Protein AF-A0A836T520-F1 (afdb_monomer_lite)

Radius of gyration: 18.26 Å; chains: 1; bounding box: 45×44×62 Å

Secondary structure (DSSP, 8-state):
-----------SPEEEE-S-HHHHHIIIIISSSSPPPEEEEEETTEEEEEEEEEEETTEEEEEEEE--S--SEEEEEEETTEEEEEEES----TTSEEEEEEEPS---GGGS-----S--PPPPP-S-HHHHHHTTTTTTS----

Foldseek 3Di:
DDPPPPPPPWQAAAEDEDPDLLVVLCVQWVVDPAREAWEWEDAPNFTKIWDFDDAFPNHTYIYIYGDPDDEFWWKWADDPNDIDIDHYHDPPDPRITIHTYHYDPDDDPRHHHDDDDPGDDDDDDDPDPVRVVCVPPPPPDDDDD

Sequence (145 aa):
MDKLETSTVDKLPRYIQVHSTLEFTRLVCALERAPRVSFAHNHDGKKILSVQMDVLQQKPIVYYTPLERNGDYLCYGLKSGKEESNIVNSTSDSSKLYSPIIRIKSLPKTLQPGNGTLDRYQPIELEDLSSLAKLTWGFDDVPFP

pLDDT: mean 86.12, std 15.41, range [37.56, 98.44]

Structure (mmCIF, N/CA/C/O backbone):
data_AF-A0A836T520-F1
#
_entry.id   AF-A0A836T520-F1
#
loop_
_atom_site.group_PDB
_atom_site.id
_atom_site.type_symbol
_atom_site.label_atom_id
_atom_site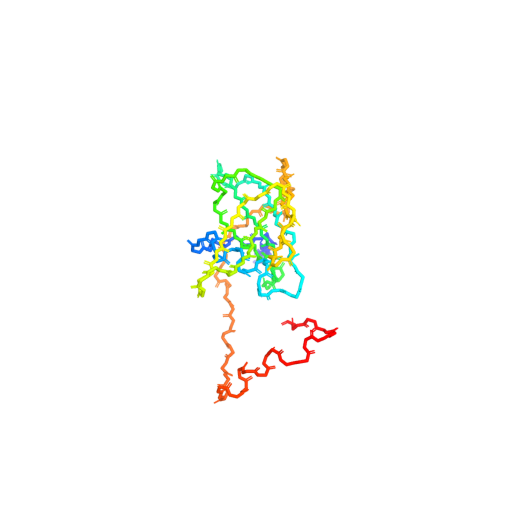.label_alt_id
_atom_site.label_comp_id
_atom_site.label_asym_id
_atom_site.label_entity_id
_atom_site.label_seq_id
_atom_site.pdbx_PDB_ins_code
_atom_site.Cartn_x
_atom_site.Cartn_y
_atom_site.Cartn_z
_atom_site.occupancy
_atom_site.B_iso_or_equiv
_atom_site.auth_seq_id
_atom_site.auth_comp_id
_atom_site.auth_asym_id
_atom_site.auth_atom_id
_atom_site.pdbx_PDB_model_num
ATOM 1 N N . MET A 1 1 ? -25.612 -4.345 42.984 1.00 37.56 1 MET A N 1
ATOM 2 C CA . MET A 1 1 ? -26.211 -4.529 41.645 1.00 37.56 1 MET A CA 1
ATOM 3 C C . MET A 1 1 ? -25.287 -3.795 40.702 1.00 37.56 1 MET A C 1
ATOM 5 O O . MET A 1 1 ? -25.449 -2.601 40.481 1.00 37.56 1 MET A O 1
ATOM 9 N N . ASP A 1 2 ? -24.211 -4.480 40.325 1.00 40.69 2 ASP A N 1
ATOM 10 C CA . ASP A 1 2 ? -23.115 -3.882 39.575 1.00 40.69 2 ASP A CA 1
ATOM 11 C C . ASP A 1 2 ? -23.594 -3.612 38.156 1.00 40.69 2 ASP A C 1
ATOM 13 O O . ASP A 1 2 ? -24.060 -4.510 37.452 1.00 40.69 2 ASP A O 1
ATOM 17 N N . LYS A 1 3 ? -23.544 -2.340 37.761 1.00 45.31 3 LYS A N 1
ATOM 18 C CA . LYS A 1 3 ? -23.722 -1.955 36.369 1.00 45.31 3 LYS A CA 1
ATOM 19 C C . LYS A 1 3 ? -22.533 -2.534 35.617 1.00 45.31 3 LYS A C 1
ATOM 21 O O . LYS A 1 3 ? -21.425 -2.027 35.737 1.00 45.31 3 LYS A O 1
ATOM 26 N N . LEU A 1 4 ? -22.782 -3.610 34.878 1.00 45.38 4 LEU A N 1
ATOM 27 C CA . LEU A 1 4 ? -21.882 -4.095 33.848 1.00 45.38 4 LEU A CA 1
ATOM 28 C C . LEU A 1 4 ? -21.719 -2.935 32.854 1.00 45.38 4 LEU A C 1
ATOM 30 O O . LEU A 1 4 ? -22.622 -2.665 32.061 1.00 45.38 4 LEU A O 1
ATOM 34 N N . GLU A 1 5 ? -20.627 -2.178 32.964 1.00 45.53 5 GLU A N 1
ATOM 35 C CA . GLU A 1 5 ? -20.219 -1.257 31.912 1.00 45.53 5 GLU A CA 1
ATOM 36 C C . GLU A 1 5 ? -20.038 -2.105 30.657 1.00 45.53 5 GLU A C 1
ATOM 38 O O . GLU A 1 5 ? -19.082 -2.867 30.523 1.00 45.53 5 GLU A O 1
ATOM 43 N N . THR A 1 6 ? -21.003 -2.029 29.744 1.00 44.25 6 THR A N 1
ATOM 44 C CA . THR A 1 6 ? -20.817 -2.504 28.381 1.00 44.25 6 THR A CA 1
ATOM 45 C C . THR A 1 6 ? -19.709 -1.654 27.789 1.00 44.25 6 THR A C 1
ATOM 47 O O . THR A 1 6 ? -19.964 -0.534 27.340 1.00 44.25 6 THR A O 1
ATOM 50 N N . SER A 1 7 ? -18.474 -2.153 27.847 1.00 49.56 7 SER A N 1
ATOM 51 C CA . SER A 1 7 ? -17.354 -1.540 27.154 1.00 49.56 7 SER A CA 1
ATOM 52 C C . SER A 1 7 ? -17.746 -1.456 25.683 1.00 49.56 7 SER A C 1
ATOM 54 O O . SER A 1 7 ? -17.992 -2.457 25.007 1.00 49.56 7 SER A O 1
ATOM 56 N N . THR A 1 8 ? -17.929 -0.237 25.187 1.00 57.31 8 THR A N 1
ATOM 57 C CA . THR A 1 8 ? -18.167 -0.018 23.767 1.00 57.31 8 THR A CA 1
ATOM 58 C C . THR A 1 8 ? -16.910 -0.477 23.048 1.00 57.31 8 THR A C 1
ATOM 60 O O . THR A 1 8 ? -15.888 0.206 23.103 1.00 57.31 8 THR A O 1
ATOM 63 N N . VAL A 1 9 ? -16.961 -1.666 22.446 1.00 64.81 9 VAL A N 1
ATOM 64 C CA . VAL A 1 9 ? -15.853 -2.219 21.664 1.00 64.81 9 VAL A CA 1
ATOM 65 C C . VAL A 1 9 ? -15.531 -1.207 20.569 1.00 64.81 9 VAL A C 1
ATOM 67 O O . VAL A 1 9 ? -16.362 -0.963 19.695 1.00 64.81 9 VAL A O 1
ATOM 70 N N . ASP A 1 10 ? -14.362 -0.574 20.652 1.00 74.12 10 ASP A N 1
ATOM 71 C CA . ASP A 1 10 ? -13.894 0.362 19.633 1.00 74.12 10 ASP A CA 1
ATOM 72 C C . ASP A 1 10 ? -13.730 -0.394 18.310 1.00 74.12 10 ASP A C 1
ATOM 74 O O . ASP A 1 10 ? -12.937 -1.329 18.235 1.00 74.12 10 ASP A O 1
ATOM 78 N N . LYS A 1 11 ? -14.489 -0.010 17.282 1.00 82.38 11 LYS A N 1
ATOM 79 C CA . LYS A 1 11 ? -14.449 -0.611 15.936 1.00 82.38 11 LYS A CA 1
ATOM 80 C C . LYS A 1 11 ? -13.819 0.312 14.895 1.00 82.38 11 LYS A C 1
ATOM 82 O O . LYS A 1 11 ? -13.888 0.024 13.701 1.00 82.38 11 LYS A O 1
ATOM 87 N N . LEU A 1 12 ? -13.264 1.443 15.324 1.00 89.12 12 LEU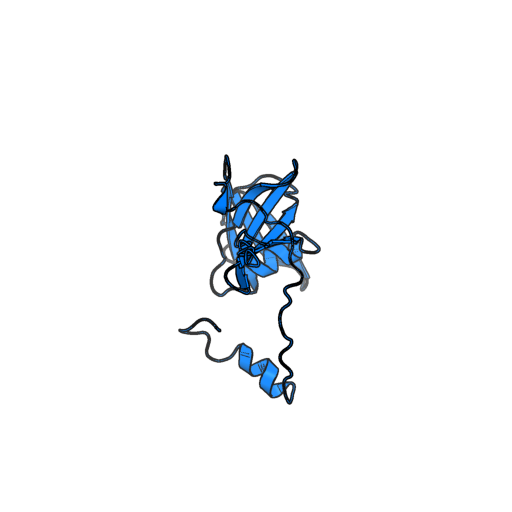 A N 1
ATOM 88 C CA . LEU A 1 12 ? -12.644 2.390 14.413 1.00 89.12 12 LEU A CA 1
ATOM 89 C C . LEU A 1 12 ? -11.363 1.794 13.798 1.00 89.12 12 LEU A C 1
ATOM 91 O O . LEU A 1 12 ? -10.698 0.960 14.424 1.00 89.12 12 LEU A O 1
ATOM 95 N N . PRO A 1 13 ? -11.006 2.203 12.569 1.00 90.75 13 PRO A N 1
ATOM 96 C CA . PRO A 1 13 ? -9.797 1.740 11.908 1.00 90.75 13 PRO A CA 1
ATOM 97 C C . PRO A 1 13 ? -8.515 1.984 12.702 1.00 90.75 13 PRO A C 1
ATOM 99 O O . PRO A 1 13 ? -8.329 3.031 13.324 1.00 90.75 13 PRO A O 1
ATOM 102 N N . ARG A 1 14 ? -7.566 1.060 12.575 1.00 90.25 14 ARG A N 1
ATOM 103 C CA . ARG A 1 14 ? -6.206 1.223 13.081 1.00 90.25 14 ARG A CA 1
ATOM 104 C C . ARG A 1 14 ? -5.279 1.646 11.953 1.00 90.25 14 ARG A C 1
ATOM 106 O O . ARG A 1 14 ? -5.129 0.924 10.972 1.00 90.25 14 ARG A O 1
ATOM 113 N N . TYR A 1 15 ? -4.628 2.787 12.136 1.00 92.44 15 TYR A N 1
ATOM 114 C CA . TYR A 1 15 ? -3.654 3.313 11.189 1.00 92.44 15 TYR A CA 1
ATOM 115 C C . TYR A 1 15 ? -2.247 2.840 11.572 1.00 92.44 15 TYR A C 1
ATOM 117 O O . TYR A 1 15 ? -1.828 2.982 12.721 1.00 92.44 15 TYR A O 1
ATOM 125 N N . ILE A 1 16 ? -1.525 2.259 10.615 1.00 92.06 16 ILE A N 1
ATOM 126 C CA . ILE A 1 16 ? -0.158 1.760 10.778 1.00 92.06 16 ILE A CA 1
ATOM 127 C C . ILE A 1 16 ? 0.724 2.437 9.735 1.00 92.06 16 ILE A C 1
ATOM 129 O O . ILE A 1 16 ? 0.544 2.253 8.531 1.00 92.06 16 ILE A O 1
ATOM 133 N N . GLN A 1 17 ? 1.694 3.224 10.194 1.00 95.25 17 GLN A N 1
ATOM 134 C CA . GLN A 1 17 ? 2.642 3.852 9.288 1.00 95.25 17 GLN A CA 1
ATOM 135 C C . GLN A 1 17 ? 3.650 2.819 8.782 1.00 95.25 17 GLN A C 1
ATOM 137 O O . GLN A 1 17 ? 4.285 2.131 9.584 1.00 95.25 17 GLN A O 1
ATOM 142 N N . VAL A 1 18 ? 3.834 2.738 7.466 1.00 96.75 18 VAL A N 1
ATOM 143 C CA . VAL A 1 18 ? 4.928 1.957 6.877 1.00 96.75 18 VAL A CA 1
ATOM 144 C C . VAL A 1 18 ? 6.227 2.764 6.860 1.00 96.75 18 VAL A C 1
ATOM 146 O O . VAL A 1 18 ? 6.226 3.989 6.980 1.00 96.75 18 VAL A O 1
ATOM 149 N N . HIS A 1 19 ? 7.356 2.073 6.710 1.00 96.25 19 HIS A N 1
ATOM 150 C CA . HIS A 1 19 ? 8.675 2.693 6.837 1.00 96.25 19 HIS A CA 1
ATOM 151 C C . HIS A 1 19 ? 8.973 3.745 5.755 1.00 96.25 19 HIS A C 1
ATOM 153 O O . HIS A 1 19 ? 9.619 4.751 6.043 1.00 96.25 19 HIS A O 1
ATOM 159 N N . SER A 1 20 ? 8.520 3.528 4.515 1.00 96.31 20 SER A N 1
ATOM 160 C CA . SER A 1 20 ? 8.786 4.437 3.397 1.00 96.31 20 SER A CA 1
ATOM 161 C C . SER A 1 20 ? 7.704 4.376 2.318 1.00 96.31 20 SER A C 1
ATOM 163 O O . SER A 1 20 ? 6.920 3.426 2.251 1.00 96.31 20 SER A O 1
ATOM 165 N N . THR A 1 21 ? 7.716 5.354 1.411 1.00 96.56 21 THR A N 1
ATOM 166 C CA . THR A 1 21 ? 6.870 5.346 0.209 1.00 96.56 21 THR A CA 1
ATOM 167 C C . THR A 1 21 ? 7.142 4.134 -0.679 1.00 96.56 21 THR A C 1
ATOM 169 O O . THR A 1 21 ? 6.208 3.619 -1.278 1.00 96.56 21 THR A O 1
ATOM 172 N N . LEU A 1 22 ? 8.378 3.622 -0.734 1.00 97.31 22 LEU A N 1
ATOM 173 C CA . LE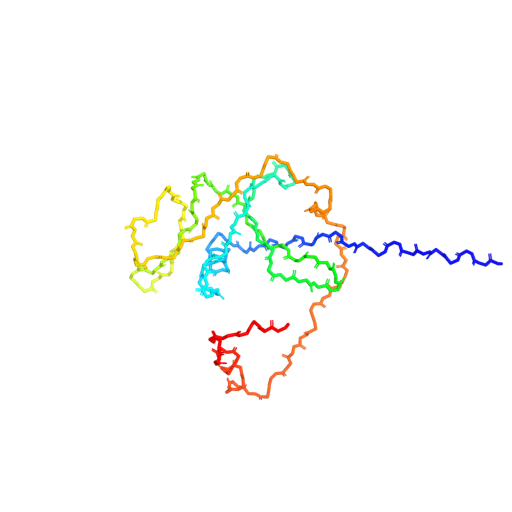U A 1 22 ? 8.675 2.392 -1.474 1.00 97.31 22 LEU A CA 1
ATOM 174 C C . LEU A 1 22 ? 7.971 1.176 -0.859 1.00 97.31 22 LEU A C 1
ATOM 176 O O . LEU A 1 22 ? 7.371 0.407 -1.602 1.00 97.31 22 LEU A O 1
ATOM 180 N N . GLU A 1 23 ? 7.980 1.029 0.471 1.00 97.06 23 GLU A N 1
ATOM 181 C CA . GLU A 1 23 ? 7.242 -0.058 1.141 1.00 97.06 23 GLU A CA 1
ATOM 182 C C . GLU A 1 23 ? 5.734 0.063 0.912 1.00 97.06 23 GLU A C 1
ATOM 184 O O . GLU A 1 23 ? 5.066 -0.929 0.630 1.00 97.06 23 GLU A O 1
ATOM 189 N N . PHE A 1 24 ? 5.196 1.286 0.975 1.00 97.88 24 PHE A N 1
ATOM 190 C CA . PHE A 1 24 ? 3.786 1.528 0.677 1.00 97.88 24 PHE A CA 1
ATOM 191 C C . PHE A 1 24 ? 3.450 1.130 -0.763 1.00 97.88 24 PHE A C 1
ATOM 193 O O . PHE A 1 24 ? 2.488 0.409 -1.004 1.00 97.88 24 PHE A O 1
ATOM 200 N N . THR A 1 25 ? 4.271 1.558 -1.722 1.00 97.38 25 THR A N 1
ATOM 201 C CA . THR A 1 25 ? 4.110 1.237 -3.140 1.00 97.38 25 THR A CA 1
ATOM 202 C C . THR A 1 25 ? 4.233 -0.265 -3.400 1.00 97.38 25 THR A C 1
ATOM 204 O O . THR A 1 25 ? 3.446 -0.800 -4.176 1.00 97.38 25 THR A O 1
ATOM 207 N N . ARG A 1 26 ? 5.154 -0.978 -2.736 1.00 96.06 26 ARG A N 1
ATOM 208 C CA . ARG A 1 26 ? 5.217 -2.449 -2.797 1.00 96.06 26 ARG A CA 1
ATOM 209 C C . ARG A 1 26 ? 3.914 -3.075 -2.319 1.00 96.06 26 ARG A C 1
ATOM 211 O O . ARG A 1 26 ? 3.371 -3.921 -3.019 1.00 96.06 26 ARG A O 1
ATOM 218 N N . LEU A 1 27 ? 3.406 -2.626 -1.171 1.00 95.69 27 LEU A N 1
ATOM 219 C CA . LEU A 1 27 ? 2.174 -3.130 -0.571 1.00 95.69 27 LEU A CA 1
ATOM 220 C C . LEU A 1 27 ? 0.966 -2.972 -1.501 1.00 95.69 27 LEU A C 1
ATOM 222 O O . LEU A 1 27 ? 0.181 -3.901 -1.631 1.00 95.69 27 LEU A O 1
ATOM 226 N N . VAL A 1 28 ? 0.820 -1.816 -2.159 1.00 96.44 28 VAL A N 1
ATOM 227 C CA . VAL A 1 28 ? -0.349 -1.548 -3.017 1.00 96.44 28 VAL A CA 1
ATOM 228 C C . VAL A 1 28 ? -0.181 -1.981 -4.466 1.00 96.44 28 VAL A C 1
ATOM 230 O O . VAL A 1 28 ? -1.195 -2.145 -5.134 1.00 96.44 28 VAL A O 1
ATOM 233 N N . CYS A 1 29 ? 1.045 -2.133 -4.973 1.00 94.94 29 CYS A N 1
ATOM 234 C CA . CYS A 1 29 ? 1.297 -2.503 -6.368 1.00 94.94 29 CYS A CA 1
ATOM 235 C C . CYS A 1 29 ? 1.857 -3.918 -6.522 1.00 94.94 29 CYS A C 1
ATOM 237 O O . CYS A 1 29 ? 1.333 -4.678 -7.322 1.00 94.94 29 CYS A O 1
ATOM 239 N N . ALA A 1 30 ? 2.950 -4.244 -5.830 1.00 90.94 30 ALA A N 1
ATOM 240 C CA . ALA A 1 30 ? 3.768 -5.422 -6.131 1.00 90.94 30 ALA A CA 1
ATOM 241 C C . ALA A 1 30 ? 3.323 -6.689 -5.389 1.00 90.94 30 ALA A C 1
ATOM 243 O O . ALA A 1 30 ? 3.479 -7.789 -5.909 1.00 90.94 30 ALA A O 1
ATOM 244 N N . LEU A 1 31 ? 2.792 -6.535 -4.174 1.00 87.94 31 LEU A N 1
ATOM 245 C CA . LEU A 1 31 ? 2.340 -7.644 -3.326 1.00 87.94 31 LEU A CA 1
ATOM 246 C C . LEU A 1 31 ? 0.879 -8.037 -3.578 1.00 87.94 31 LEU A C 1
ATOM 248 O O . LEU A 1 31 ? 0.347 -8.914 -2.906 1.00 87.94 31 LEU A O 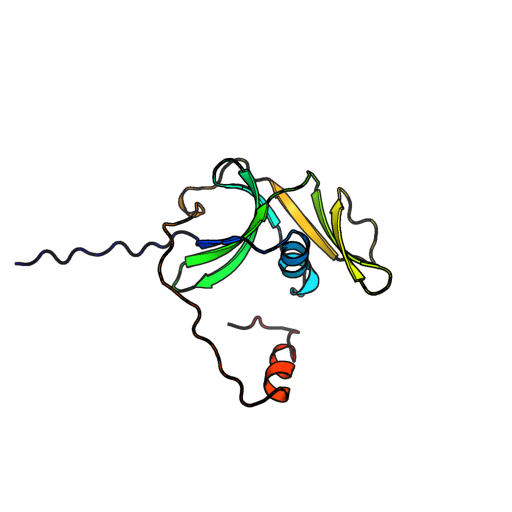1
ATOM 252 N N . GLU A 1 32 ? 0.235 -7.401 -4.552 1.00 82.75 32 GLU A N 1
ATOM 253 C CA . GLU A 1 32 ? -1.158 -7.620 -4.917 1.00 82.75 32 GLU A CA 1
ATOM 254 C C . GLU A 1 32 ? -1.249 -8.025 -6.385 1.00 82.75 32 GLU A C 1
ATOM 256 O O . GLU A 1 32 ? -0.503 -7.526 -7.226 1.00 82.75 32 GLU A O 1
ATOM 261 N N . ARG A 1 33 ? -2.200 -8.904 -6.721 1.00 78.06 33 ARG A N 1
ATOM 262 C CA . ARG A 1 33 ? -2.411 -9.344 -8.112 1.00 78.06 33 ARG A CA 1
ATOM 263 C C . ARG A 1 33 ? -2.772 -8.174 -9.031 1.00 78.06 33 ARG A C 1
ATOM 265 O O . ARG A 1 33 ? -2.336 -8.119 -10.177 1.00 78.06 33 ARG A O 1
ATOM 272 N N . ALA A 1 34 ? -3.597 -7.262 -8.528 1.00 88.12 34 ALA A N 1
ATOM 273 C CA . ALA A 1 34 ? -3.948 -6.019 -9.191 1.00 88.12 34 ALA A CA 1
ATOM 274 C C . ALA A 1 34 ? -3.637 -4.861 -8.240 1.00 88.12 34 ALA A C 1
ATOM 276 O O . ALA A 1 34 ? -4.009 -4.950 -7.066 1.00 88.12 34 ALA A O 1
ATOM 277 N N . PRO A 1 35 ? -3.007 -3.773 -8.718 1.00 93.94 35 PRO A N 1
ATOM 278 C CA . PRO A 1 35 ? -2.715 -2.646 -7.855 1.00 93.94 35 PRO A CA 1
ATOM 279 C C . PRO A 1 35 ? -3.971 -2.117 -7.152 1.00 93.94 35 PRO A C 1
ATOM 281 O O . PRO A 1 35 ? -4.972 -1.785 -7.795 1.00 93.94 35 PRO A O 1
ATOM 284 N N . ARG A 1 36 ? -3.926 -2.031 -5.821 1.00 95.69 36 ARG A N 1
ATOM 285 C CA . ARG A 1 36 ? -5.034 -1.521 -5.006 1.00 95.69 36 ARG A CA 1
ATOM 286 C C . ARG A 1 36 ? -5.173 -0.016 -5.169 1.00 95.69 36 ARG A C 1
ATOM 288 O O . ARG A 1 36 ? -4.203 0.689 -5.432 1.00 95.69 36 ARG A O 1
ATOM 295 N N . VAL A 1 37 ? -6.378 0.502 -4.955 1.00 96.69 37 VAL A N 1
ATOM 296 C CA . VAL A 1 37 ? -6.616 1.948 -4.908 1.00 96.69 37 VAL A CA 1
ATOM 297 C C . VAL A 1 37 ? -5.993 2.536 -3.642 1.00 96.69 37 VAL A C 1
ATOM 299 O O . VAL A 1 37 ? -6.267 2.072 -2.536 1.00 96.69 37 VAL A O 1
ATOM 302 N N . SER A 1 38 ? -5.195 3.588 -3.808 1.00 97.44 38 SER A N 1
ATOM 303 C CA . SER A 1 38 ? -4.631 4.370 -2.709 1.00 97.44 38 SER A CA 1
ATOM 304 C C . SER A 1 38 ? -5.471 5.620 -2.461 1.00 97.44 38 SER A C 1
ATOM 306 O O . SER A 1 38 ? -5.943 6.262 -3.397 1.00 97.44 38 SER A O 1
ATOM 308 N N . PHE A 1 39 ? -5.628 6.022 -1.202 1.00 97.25 39 PHE A N 1
ATOM 309 C CA . PHE A 1 39 ? -6.404 7.205 -0.834 1.00 97.25 39 PHE A CA 1
ATOM 310 C C . PHE A 1 39 ? -5.514 8.309 -0.276 1.00 97.25 39 PHE A C 1
ATOM 312 O O . PHE A 1 39 ? -4.822 8.117 0.721 1.00 97.25 39 PHE A O 1
ATOM 319 N N . ALA A 1 40 ? -5.572 9.492 -0.882 1.00 97.44 40 ALA A N 1
ATOM 320 C CA . ALA A 1 40 ? -4.889 10.682 -0.396 1.00 97.44 40 ALA A CA 1
ATOM 321 C C . ALA A 1 40 ? -5.825 11.521 0.479 1.00 97.44 40 ALA A C 1
ATOM 323 O O . ALA A 1 40 ? -6.851 12.010 -0.002 1.00 97.44 40 ALA A O 1
ATOM 324 N N . HIS A 1 41 ? -5.478 11.726 1.749 1.00 95.88 41 HIS A N 1
ATOM 325 C CA . HIS A 1 41 ? -6.319 12.477 2.689 1.00 95.88 41 HIS A CA 1
ATOM 326 C C . HIS A 1 41 ? -5.509 13.089 3.846 1.00 95.88 41 HIS A C 1
ATOM 328 O O . HIS A 1 41 ? -4.296 12.909 3.927 1.00 95.88 41 HIS A O 1
ATOM 334 N N . ASN A 1 42 ? -6.165 13.888 4.699 1.00 94.50 42 ASN A N 1
ATOM 335 C CA . ASN A 1 42 ? -5.541 14.464 5.897 1.00 94.50 42 ASN A CA 1
ATOM 336 C C . ASN A 1 42 ? -5.661 13.505 7.086 1.00 94.50 42 ASN A C 1
ATOM 338 O O . ASN A 1 42 ? -6.775 13.123 7.437 1.00 94.50 42 ASN A O 1
ATOM 342 N N . HIS A 1 43 ? -4.545 13.227 7.749 1.00 91.62 43 HIS A N 1
ATOM 343 C CA . HIS A 1 43 ? -4.458 12.471 8.994 1.00 91.62 43 HIS A CA 1
ATOM 344 C C . HIS A 1 43 ? -3.510 13.218 9.942 1.00 91.62 43 HIS A C 1
ATOM 346 O O . HIS A 1 43 ? -2.395 13.563 9.551 1.00 91.62 43 HIS A O 1
ATOM 352 N N . ASP A 1 44 ? -3.995 13.577 11.134 1.00 89.38 44 ASP A N 1
ATOM 353 C CA . ASP A 1 44 ? -3.263 14.355 12.147 1.00 89.38 44 ASP A CA 1
ATOM 354 C C . ASP A 1 44 ? -2.567 15.613 11.592 1.00 89.38 44 ASP A C 1
ATOM 356 O O . ASP A 1 44 ? -1.402 15.907 11.857 1.00 89.38 44 ASP A O 1
ATOM 360 N N . GLY A 1 45 ? -3.293 16.356 10.749 1.00 91.00 45 GLY A N 1
ATOM 361 C CA . GLY A 1 45 ? -2.815 17.592 10.120 1.00 91.00 45 GLY A CA 1
ATOM 362 C C . GLY A 1 45 ? -1.833 17.398 8.958 1.00 91.00 45 GLY A C 1
ATOM 363 O O . GLY A 1 45 ? -1.429 18.383 8.342 1.00 91.00 45 GLY A O 1
ATOM 364 N N . LYS A 1 46 ? -1.474 16.156 8.610 1.00 94.31 46 LYS A N 1
ATOM 365 C CA . LYS A 1 46 ? -0.557 15.828 7.510 1.00 94.31 46 LYS A CA 1
ATOM 366 C C . LYS A 1 46 ? -1.291 15.145 6.361 1.00 94.31 46 LYS A C 1
ATOM 368 O O . LYS A 1 46 ? -2.235 14.387 6.566 1.00 94.31 46 LYS A O 1
ATOM 373 N N . LYS A 1 47 ? -0.846 15.402 5.130 1.00 96.06 47 LYS A N 1
ATOM 374 C CA . LYS A 1 47 ? -1.308 14.656 3.955 1.00 96.06 47 LYS A CA 1
ATOM 375 C C . LYS A 1 47 ? -0.639 13.286 3.936 1.00 96.06 47 LYS A C 1
ATOM 377 O O . LYS A 1 47 ? 0.583 13.203 4.048 1.00 96.06 47 LYS A O 1
ATOM 382 N N . ILE A 1 48 ? -1.432 12.238 3.766 1.00 97.25 48 ILE A N 1
ATOM 383 C CA . ILE A 1 48 ? -0.960 10.854 3.690 1.00 97.25 48 ILE A CA 1
ATOM 384 C C . ILE A 1 48 ? -1.533 10.152 2.463 1.00 97.25 48 ILE A C 1
ATOM 386 O O . ILE A 1 48 ? -2.559 10.580 1.927 1.00 97.25 48 ILE A O 1
ATOM 390 N N . LEU A 1 49 ? -0.880 9.068 2.055 1.00 98.00 49 LEU A N 1
ATOM 391 C CA . LEU A 1 49 ? -1.457 8.008 1.233 1.00 98.00 49 LEU A CA 1
ATOM 392 C C . LEU A 1 49 ? -1.825 6.848 2.144 1.00 98.00 49 LEU A C 1
ATOM 394 O O . LEU A 1 49 ? -1.030 6.489 3.009 1.00 98.00 49 LEU A O 1
ATOM 398 N N . SER A 1 50 ? -3.005 6.269 1.950 1.00 97.25 50 SER A N 1
ATOM 399 C CA . SER A 1 50 ? -3.486 5.155 2.760 1.00 97.25 50 SER A CA 1
ATOM 400 C C . SER A 1 50 ? -4.155 4.066 1.940 1.00 97.25 50 SER A C 1
ATOM 402 O O . SER A 1 50 ? -4.789 4.349 0.923 1.00 97.25 50 SER A O 1
ATOM 404 N N . VAL A 1 51 ? -4.111 2.843 2.449 1.00 96.69 51 VAL A N 1
ATOM 405 C CA . VAL A 1 51 ? -4.829 1.691 1.906 1.00 96.69 51 VAL A CA 1
ATOM 406 C C . VAL A 1 51 ? -5.340 0.838 3.065 1.00 96.69 51 VAL A C 1
ATOM 408 O O . VAL A 1 51 ? -4.624 0.624 4.042 1.00 96.69 51 VAL A O 1
ATOM 411 N N . GLN A 1 52 ? -6.581 0.366 2.985 1.00 93.56 52 GLN A N 1
ATOM 412 C CA . GLN A 1 52 ? -7.061 -0.678 3.889 1.00 93.56 52 GLN A CA 1
ATOM 413 C C . GLN A 1 52 ? -6.660 -2.033 3.307 1.00 93.56 52 GLN A C 1
ATOM 415 O O . GLN A 1 52 ? -7.029 -2.333 2.171 1.00 93.56 52 GLN A O 1
ATOM 420 N N . MET A 1 53 ? -5.934 -2.837 4.083 1.00 89.81 53 MET A N 1
ATOM 421 C CA . MET A 1 53 ? -5.472 -4.158 3.634 1.00 89.81 53 MET A CA 1
ATOM 422 C C . MET A 1 53 ? -6.209 -5.307 4.311 1.00 89.81 53 MET A C 1
ATOM 424 O O . MET A 1 53 ? -6.370 -6.353 3.699 1.00 89.81 53 MET A O 1
ATOM 428 N N . ASP A 1 54 ? -6.659 -5.117 5.551 1.00 87.25 54 ASP A N 1
ATOM 429 C CA . ASP A 1 54 ? -7.126 -6.223 6.386 1.00 87.25 54 ASP A CA 1
ATOM 430 C C . ASP A 1 54 ? -8.156 -5.758 7.433 1.00 87.25 54 ASP A C 1
ATOM 432 O O . ASP A 1 54 ? -8.446 -4.559 7.556 1.00 87.25 54 ASP A O 1
ATOM 436 N N . VAL A 1 55 ? -8.724 -6.702 8.182 1.00 88.38 55 VAL A N 1
ATOM 437 C CA . VAL A 1 55 ? -9.627 -6.497 9.310 1.00 88.38 55 VAL A CA 1
ATOM 438 C C . VAL A 1 55 ? -9.179 -7.358 10.497 1.00 88.38 55 VAL A C 1
ATOM 440 O O . VAL A 1 55 ? -9.396 -8.564 10.527 1.00 88.38 55 VAL A O 1
ATOM 443 N N . LEU A 1 56 ? -8.649 -6.728 11.548 1.00 86.00 56 LEU A N 1
ATOM 444 C CA . LEU A 1 56 ? -8.271 -7.410 12.790 1.00 86.00 56 LEU A CA 1
ATOM 445 C C . LEU A 1 56 ? -9.352 -7.196 13.851 1.00 86.00 56 LEU A C 1
ATOM 447 O O . LEU A 1 56 ? -9.627 -6.060 14.230 1.00 86.00 56 LEU A O 1
ATOM 451 N N . GLN A 1 57 ? -9.963 -8.275 14.349 1.00 83.94 57 GLN A N 1
ATOM 452 C CA . GLN A 1 57 ? -11.035 -8.211 15.359 1.00 83.94 57 GLN A CA 1
ATOM 453 C C . GLN A 1 57 ? -12.146 -7.193 15.011 1.00 83.94 57 GLN A C 1
ATOM 455 O O . GLN A 1 57 ? -12.546 -6.373 15.834 1.00 83.94 57 GLN A O 1
ATOM 460 N N . GLN A 1 58 ? -12.652 -7.239 13.773 1.00 84.50 58 GLN A N 1
ATOM 461 C CA . GLN A 1 58 ? -13.658 -6.303 13.231 1.00 84.50 58 GLN A CA 1
ATOM 462 C C . GLN A 1 58 ? -13.178 -4.852 13.040 1.00 84.50 58 GLN A C 1
ATOM 464 O O . GLN A 1 58 ? -13.994 -3.990 12.710 1.00 84.50 58 GLN A O 1
ATOM 469 N N . LYS A 1 59 ? -11.881 -4.567 13.205 1.00 87.12 59 LYS A N 1
ATOM 470 C CA . LYS A 1 59 ? -11.299 -3.243 12.966 1.00 87.12 59 LYS A CA 1
ATOM 471 C C . LYS A 1 59 ? -10.548 -3.215 11.640 1.00 87.12 59 LYS A C 1
ATOM 473 O O . LYS A 1 59 ? -9.627 -4.013 11.465 1.00 87.12 59 LYS A O 1
ATOM 478 N N . PRO A 1 60 ? -10.867 -2.286 10.729 1.00 90.50 60 PRO A N 1
ATOM 479 C CA . PRO A 1 60 ? -10.076 -2.093 9.522 1.00 90.50 60 PRO A CA 1
ATOM 480 C C . PRO A 1 60 ? -8.620 -1.750 9.853 1.00 90.50 60 PRO A C 1
ATOM 482 O O . PRO A 1 60 ? -8.360 -0.856 10.659 1.00 90.50 60 PRO A O 1
ATOM 485 N N . ILE A 1 61 ? -7.673 -2.424 9.210 1.00 91.88 61 I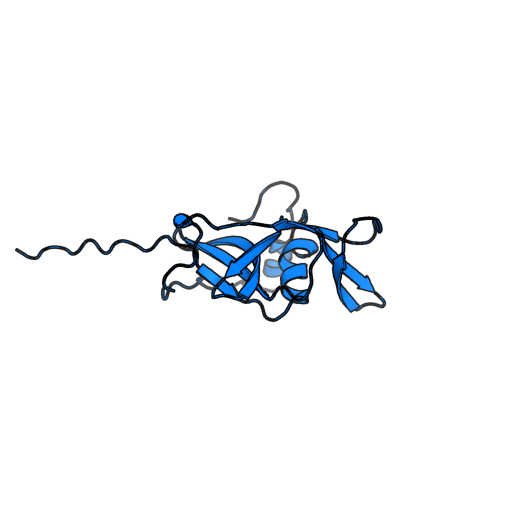LE A N 1
ATOM 486 C CA . ILE A 1 61 ? -6.248 -2.108 9.300 1.00 91.88 61 ILE A CA 1
ATOM 487 C C . ILE A 1 61 ? -5.855 -1.295 8.073 1.00 91.88 61 ILE A C 1
ATOM 489 O O . ILE A 1 61 ? -5.893 -1.772 6.935 1.00 91.88 61 ILE A O 1
ATOM 493 N N . VAL A 1 62 ? -5.509 -0.036 8.329 1.00 94.31 62 VAL A N 1
ATOM 494 C CA . VAL A 1 62 ? -5.146 0.954 7.321 1.00 94.31 62 VAL A CA 1
ATOM 495 C C . VAL A 1 62 ? -3.649 1.198 7.397 1.00 94.31 62 VAL A C 1
ATOM 497 O O . VAL A 1 62 ? -3.140 1.716 8.388 1.00 94.31 62 VAL A O 1
ATOM 500 N N . TYR A 1 63 ? -2.935 0.857 6.336 1.00 96.12 63 TYR A N 1
ATOM 501 C CA . TYR A 1 63 ? -1.525 1.198 6.203 1.00 96.12 63 TYR A CA 1
ATOM 502 C C . TYR A 1 63 ? -1.396 2.573 5.565 1.00 96.12 63 TYR A C 1
ATOM 504 O O . TYR A 1 63 ? -2.212 2.930 4.711 1.00 96.12 63 TYR A O 1
ATOM 512 N N . TYR A 1 64 ? -0.391 3.352 5.965 1.00 97.44 64 TYR A N 1
ATOM 513 C CA . TYR A 1 64 ? -0.173 4.676 5.390 1.00 97.44 64 TYR A CA 1
ATOM 514 C C . TYR A 1 64 ? 1.292 5.110 5.328 1.00 97.44 64 TYR A C 1
ATOM 516 O O . TYR A 1 64 ? 2.141 4.631 6.078 1.00 97.44 64 TYR A O 1
ATOM 524 N N . THR A 1 65 ? 1.569 6.073 4.450 1.00 98.00 65 THR A N 1
ATOM 525 C CA . THR A 1 65 ? 2.841 6.806 4.359 1.00 98.00 65 THR A CA 1
ATOM 526 C C . THR A 1 65 ? 2.562 8.305 4.171 1.00 98.00 65 THR A C 1
ATOM 528 O O . THR A 1 65 ? 1.523 8.656 3.598 1.00 98.00 65 THR A O 1
ATOM 531 N N . PRO A 1 66 ? 3.431 9.222 4.636 1.00 97.56 66 PRO A N 1
ATOM 532 C CA . PRO A 1 66 ? 3.321 10.638 4.296 1.00 97.56 66 PRO A CA 1
ATOM 533 C C . PRO A 1 66 ? 3.291 10.864 2.779 1.00 97.56 66 PRO A C 1
ATOM 535 O O . PRO A 1 66 ? 4.033 10.234 2.028 1.00 97.56 66 PRO A O 1
ATOM 538 N N . LEU A 1 67 ? 2.444 11.786 2.318 1.00 96.75 67 LEU A N 1
ATOM 539 C CA . LEU A 1 67 ? 2.404 12.172 0.910 1.00 96.75 67 LEU A CA 1
ATOM 540 C C . LEU A 1 67 ? 3.576 13.114 0.606 1.00 96.75 67 LEU A C 1
ATOM 542 O O . LEU A 1 67 ? 3.562 14.274 1.009 1.00 96.75 67 LEU A O 1
ATOM 546 N N . GLU A 1 68 ? 4.572 12.624 -0.129 1.00 92.94 68 GLU A N 1
ATOM 547 C CA . GLU A 1 68 ? 5.771 13.401 -0.480 1.00 92.94 68 GLU A CA 1
ATOM 548 C C . GLU A 1 68 ? 5.512 14.455 -1.569 1.00 92.94 68 GLU A C 1
ATOM 550 O O . GLU A 1 68 ? 6.090 15.540 -1.549 1.00 92.94 68 GLU A O 1
ATOM 555 N N . ARG A 1 69 ? 4.646 14.140 -2.540 1.00 94.19 69 ARG A N 1
ATOM 556 C CA . ARG A 1 69 ? 4.290 15.010 -3.674 1.00 94.19 69 ARG A CA 1
ATOM 557 C C . ARG A 1 69 ? 2.932 14.632 -4.247 1.00 94.19 69 ARG A C 1
ATOM 559 O O . ARG A 1 69 ? 2.454 13.522 -4.044 1.00 94.19 69 ARG A O 1
ATOM 566 N N . ASN A 1 70 ? 2.331 15.543 -5.005 1.00 95.00 70 ASN A N 1
ATOM 567 C CA . ASN A 1 70 ? 1.062 15.286 -5.681 1.00 95.00 70 ASN A CA 1
ATOM 568 C C . ASN A 1 70 ? 1.257 14.527 -7.000 1.00 95.00 70 ASN A C 1
ATOM 570 O O . ASN A 1 70 ? 2.238 14.738 -7.709 1.00 95.00 70 ASN A O 1
ATOM 574 N N . GLY A 1 71 ? 0.268 13.703 -7.332 1.00 96.69 71 GLY A N 1
ATOM 575 C CA . GLY A 1 71 ? 0.067 13.077 -8.637 1.00 96.69 71 GLY A CA 1
ATOM 576 C C . GLY A 1 71 ? -1.150 12.160 -8.600 1.00 96.69 71 GLY A C 1
ATOM 577 O O . GLY A 1 71 ? -1.856 12.135 -7.584 1.00 96.69 71 GLY A O 1
ATOM 578 N N . ASP A 1 72 ? -1.419 11.465 -9.698 1.00 97.94 72 ASP A N 1
ATOM 579 C CA . ASP A 1 72 ? -2.643 10.672 -9.883 1.00 97.94 72 ASP A CA 1
ATOM 580 C C . ASP A 1 72 ? -2.431 9.166 -9.681 1.00 97.94 72 ASP A C 1
ATOM 582 O O . ASP A 1 72 ? -3.390 8.449 -9.405 1.00 97.94 72 ASP A O 1
ATOM 586 N N . TYR A 1 73 ? -1.185 8.690 -9.754 1.00 98.12 73 TYR A N 1
ATOM 587 C CA . TYR A 1 73 ? -0.839 7.280 -9.589 1.00 98.12 73 TYR A CA 1
ATOM 588 C C . TYR A 1 73 ? 0.447 7.107 -8.779 1.00 98.12 73 TYR A C 1
ATOM 590 O O . TYR A 1 73 ? 1.420 7.841 -8.975 1.00 98.12 73 TYR A O 1
ATOM 598 N N . LEU A 1 74 ? 0.476 6.092 -7.918 1.00 97.50 74 LEU A N 1
ATOM 599 C CA . LEU A 1 74 ? 1.711 5.491 -7.424 1.00 97.50 74 LEU A CA 1
ATOM 600 C C . LEU A 1 74 ? 2.227 4.507 -8.464 1.00 97.50 74 LEU A C 1
ATOM 602 O O . LEU A 1 74 ? 1.478 3.679 -8.966 1.00 97.50 74 LEU A O 1
ATOM 606 N N . CYS A 1 75 ? 3.510 4.598 -8.771 1.00 97.12 75 CYS A N 1
ATOM 607 C CA . CYS A 1 75 ? 4.176 3.828 -9.802 1.00 97.12 75 CYS A CA 1
ATOM 608 C C . CYS A 1 75 ? 5.251 2.954 -9.162 1.00 97.12 75 CYS A C 1
ATOM 610 O O . CYS A 1 75 ? 6.143 3.476 -8.493 1.00 97.12 75 CYS A O 1
ATOM 612 N N . TYR A 1 76 ? 5.195 1.655 -9.429 1.00 97.75 76 TYR A N 1
ATOM 613 C CA . TYR A 1 76 ? 6.200 0.676 -9.035 1.00 97.75 76 TYR A CA 1
ATOM 614 C C . TYR A 1 76 ? 6.887 0.102 -10.272 1.00 97.75 76 TYR A C 1
ATOM 616 O O . TYR A 1 76 ? 6.224 -0.220 -11.259 1.00 97.75 76 TYR A O 1
ATOM 624 N N . GLY A 1 77 ? 8.203 -0.066 -10.215 1.00 95.75 77 GLY A N 1
ATOM 625 C CA . GLY A 1 77 ? 8.942 -0.764 -11.260 1.00 95.75 77 GLY A CA 1
ATOM 626 C C . GLY A 1 77 ? 10.326 -1.194 -10.804 1.00 95.75 77 GLY A C 1
ATOM 627 O O . GLY A 1 77 ? 10.764 -0.871 -9.700 1.00 95.75 77 GLY A O 1
ATOM 628 N N . LEU A 1 78 ? 11.026 -1.908 -11.682 1.00 94.56 78 LEU A N 1
ATOM 629 C CA . LEU A 1 78 ? 12.421 -2.277 -11.483 1.00 94.56 78 LEU A CA 1
ATOM 630 C C . LEU A 1 78 ? 13.303 -1.555 -12.496 1.00 94.56 78 LEU A C 1
ATOM 632 O O . LEU A 1 78 ? 13.013 -1.533 -13.692 1.00 94.56 78 LEU A O 1
ATOM 636 N N . LYS A 1 79 ? 14.421 -1.011 -12.020 1.00 92.00 79 LYS A N 1
ATOM 637 C CA . LYS A 1 79 ? 15.454 -0.406 -12.856 1.00 92.00 79 LYS A CA 1
ATOM 638 C C . LYS A 1 79 ? 16.821 -0.874 -12.389 1.00 92.00 79 LYS A C 1
ATOM 640 O O . LYS A 1 79 ? 17.177 -0.729 -11.223 1.00 92.00 79 LYS A O 1
ATOM 645 N N . SER A 1 80 ? 17.594 -1.461 -13.301 1.00 91.88 80 SER A N 1
ATOM 646 C CA . SER A 1 80 ? 18.948 -1.961 -13.014 1.00 91.88 80 SER A CA 1
ATOM 647 C C . SER A 1 80 ? 19.014 -2.894 -11.791 1.00 91.88 80 SER A C 1
ATOM 649 O O . SER A 1 80 ? 19.923 -2.790 -10.970 1.00 91.88 80 SER A O 1
ATOM 651 N N . GLY A 1 81 ? 18.018 -3.775 -11.641 1.00 90.31 81 GLY A N 1
ATOM 652 C CA . GLY A 1 81 ? 17.930 -4.728 -10.527 1.00 90.31 81 GLY A CA 1
ATOM 653 C C . GLY A 1 81 ? 17.527 -4.120 -9.180 1.00 90.31 81 GLY A C 1
ATOM 654 O O . GLY A 1 81 ? 17.568 -4.818 -8.172 1.00 90.31 81 GLY A O 1
ATOM 655 N N . LYS A 1 82 ? 17.143 -2.839 -9.139 1.00 94.06 82 LYS A N 1
ATOM 656 C CA . LYS A 1 82 ? 16.628 -2.173 -7.940 1.00 94.06 82 LYS A CA 1
ATOM 657 C C . LYS A 1 82 ? 15.172 -1.789 -8.129 1.00 94.06 82 LYS A C 1
ATOM 659 O O . LYS A 1 82 ? 14.759 -1.392 -9.216 1.00 94.06 82 LYS A O 1
ATOM 664 N N . GLU A 1 83 ? 14.410 -1.898 -7.055 1.00 95.88 83 GLU A N 1
ATOM 665 C CA . GLU A 1 83 ? 13.029 -1.439 -7.022 1.00 95.88 83 GLU A CA 1
ATOM 666 C C . GLU A 1 83 ? 12.980 0.086 -6.941 1.00 95.88 83 GLU A C 1
ATOM 668 O O . GLU A 1 83 ? 13.744 0.711 -6.200 1.00 95.88 83 GLU A O 1
ATOM 673 N N . GLU A 1 84 ? 12.055 0.679 -7.684 1.00 95.38 84 GLU A N 1
ATOM 674 C CA . GLU A 1 84 ? 11.810 2.113 -7.697 1.00 95.38 84 GLU A CA 1
ATOM 675 C C . GLU A 1 84 ? 10.327 2.397 -7.452 1.00 95.38 84 GLU A C 1
ATOM 677 O O . GLU A 1 84 ? 9.439 1.684 -7.925 1.00 95.38 84 GLU A O 1
ATOM 682 N N . SER A 1 85 ? 10.069 3.484 -6.726 1.00 96.19 85 SER A N 1
ATOM 683 C CA . SER A 1 85 ? 8.732 4.013 -6.473 1.00 96.19 85 SER A CA 1
ATOM 684 C C . SER A 1 85 ? 8.669 5.476 -6.890 1.00 96.19 85 SER A C 1
ATOM 686 O O . SER A 1 85 ? 9.587 6.252 -6.609 1.00 96.19 85 SER A O 1
ATOM 688 N N . ASN A 1 86 ? 7.579 5.876 -7.541 1.00 96.00 86 ASN A N 1
ATOM 689 C CA . ASN A 1 86 ? 7.360 7.257 -7.958 1.00 96.00 86 ASN A CA 1
ATOM 690 C C . ASN A 1 86 ? 5.876 7.644 -7.903 1.00 96.00 86 ASN A C 1
ATOM 692 O O . ASN A 1 86 ? 5.008 6.778 -7.888 1.00 96.00 86 ASN A O 1
ATOM 696 N N . ILE A 1 87 ? 5.586 8.945 -7.905 1.00 97.25 87 ILE A N 1
ATOM 697 C CA . ILE A 1 87 ? 4.223 9.474 -8.048 1.00 97.25 87 ILE A CA 1
ATOM 698 C C . ILE A 1 87 ? 4.146 10.169 -9.406 1.00 97.25 87 ILE A C 1
ATOM 700 O O . ILE A 1 87 ? 4.957 11.050 -9.695 1.00 97.25 87 ILE A O 1
ATOM 704 N N . VAL A 1 88 ? 3.200 9.748 -10.245 1.00 97.12 88 VAL A N 1
ATOM 705 C CA . VAL A 1 88 ? 3.087 10.160 -11.654 1.00 97.12 88 VAL A CA 1
ATOM 706 C C . VAL A 1 88 ? 1.653 10.556 -12.013 1.00 97.12 88 VAL A C 1
ATOM 708 O O . VAL A 1 88 ? 0.717 10.270 -11.272 1.00 97.12 88 VAL A O 1
ATOM 711 N N . ASN A 1 89 ? 1.473 11.204 -13.166 1.00 97.81 89 ASN A N 1
ATOM 712 C CA . ASN A 1 89 ? 0.162 11.669 -13.647 1.00 97.81 89 ASN A CA 1
ATOM 713 C C . ASN A 1 89 ? -0.417 10.807 -14.784 1.00 97.81 89 ASN A C 1
ATOM 715 O O . ASN A 1 89 ? -1.530 11.050 -15.237 1.00 97.81 89 ASN A O 1
ATOM 719 N N . SER A 1 90 ? 0.322 9.808 -15.272 1.00 96.75 90 SER A N 1
ATOM 720 C CA . SER A 1 90 ? -0.136 8.906 -16.332 1.00 96.75 90 SER A CA 1
ATOM 721 C C . SER A 1 90 ? 0.467 7.510 -16.188 1.00 96.75 90 SER A C 1
ATOM 723 O O . SER A 1 90 ? 1.523 7.327 -15.581 1.00 96.75 90 SER A O 1
ATOM 725 N N . THR A 1 91 ? -0.195 6.528 -16.796 1.00 96.50 91 THR A N 1
ATOM 726 C CA . THR A 1 91 ? 0.201 5.111 -16.809 1.00 96.50 91 THR A CA 1
ATOM 727 C C . THR A 1 91 ? 0.818 4.712 -18.155 1.00 96.50 91 THR A C 1
ATOM 729 O O . THR A 1 91 ? 0.480 3.683 -18.731 1.00 96.50 91 THR A O 1
ATOM 732 N N . SER A 1 92 ? 1.665 5.579 -18.718 1.00 93.69 92 SER A N 1
ATOM 733 C CA . SER A 1 92 ? 2.154 5.449 -20.102 1.00 93.69 92 SER A CA 1
ATOM 734 C C . SER A 1 92 ? 3.187 4.337 -20.313 1.00 93.69 92 SER A C 1
ATOM 736 O O . SER A 1 92 ? 3.418 3.940 -21.450 1.00 93.69 92 SER A O 1
ATOM 738 N N . ASP A 1 93 ? 3.829 3.857 -19.249 1.00 94.25 93 ASP A N 1
ATOM 739 C CA . ASP A 1 93 ? 4.880 2.843 -19.314 1.00 94.25 93 ASP A CA 1
ATOM 740 C C . ASP A 1 93 ? 4.319 1.495 -18.849 1.00 94.25 93 ASP A C 1
ATOM 742 O O . ASP A 1 93 ? 4.216 1.215 -17.658 1.00 94.25 93 ASP A O 1
ATOM 746 N N . SER A 1 94 ? 3.951 0.645 -19.807 1.00 92.81 94 SER A N 1
ATOM 747 C CA . SER A 1 94 ? 3.305 -0.647 -19.543 1.00 92.81 94 SER A CA 1
ATOM 748 C C . SER A 1 94 ? 4.209 -1.674 -18.852 1.00 92.81 94 SER A C 1
ATOM 750 O O . SER A 1 94 ? 3.734 -2.753 -18.513 1.00 92.81 94 SER A O 1
ATOM 752 N N . SER A 1 95 ? 5.500 -1.376 -18.657 1.00 91.88 95 SER A N 1
ATOM 753 C CA . SER A 1 95 ? 6.411 -2.234 -17.882 1.00 91.88 95 SER A CA 1
ATOM 754 C C . SER A 1 95 ? 6.276 -2.047 -16.366 1.00 91.88 95 SER A C 1
ATOM 756 O O . SER A 1 95 ? 6.916 -2.763 -15.595 1.00 91.88 95 SER A O 1
ATOM 758 N N . LYS A 1 96 ? 5.460 -1.080 -15.930 1.00 95.81 96 LYS A N 1
ATOM 759 C CA . LYS A 1 96 ? 5.303 -0.686 -14.528 1.00 95.81 96 LYS A CA 1
ATOM 760 C C . LYS A 1 96 ? 3.905 -0.980 -14.005 1.00 95.81 96 LYS A C 1
ATOM 762 O O . LYS A 1 96 ? 2.941 -1.088 -14.759 1.00 95.81 96 LYS A O 1
ATOM 767 N N . LEU A 1 97 ? 3.805 -1.074 -12.684 1.00 96.50 97 LEU A N 1
ATOM 768 C CA . LEU A 1 97 ? 2.542 -1.245 -11.973 1.00 96.50 97 LEU A CA 1
ATOM 769 C C . LEU A 1 97 ? 2.076 0.095 -11.411 1.00 96.50 97 LEU A C 1
ATOM 771 O O . LEU A 1 97 ? 2.884 0.872 -10.894 1.00 96.50 97 LEU A O 1
ATOM 775 N N . TYR A 1 98 ? 0.770 0.346 -11.484 1.00 97.50 98 TYR A N 1
ATOM 776 C CA . TYR A 1 98 ? 0.184 1.632 -11.122 1.00 97.50 98 TYR A CA 1
ATOM 777 C C . TYR A 1 98 ? -0.995 1.479 -10.173 1.00 97.50 98 TYR A C 1
ATOM 779 O O . TYR A 1 98 ? -2.020 0.922 -10.550 1.00 97.50 98 TYR A O 1
ATOM 787 N N . SER A 1 99 ? -0.876 2.042 -8.974 1.00 97.69 99 SER A N 1
ATOM 788 C CA . SER A 1 99 ? -1.980 2.188 -8.027 1.00 97.69 99 SER A CA 1
ATOM 789 C C . SER A 1 99 ? -2.599 3.582 -8.187 1.00 97.69 99 SER A C 1
ATOM 791 O O . SER A 1 99 ? -1.884 4.578 -8.044 1.00 97.69 99 SER A O 1
ATOM 793 N N . PRO A 1 100 ? -3.901 3.706 -8.500 1.00 98.00 100 PRO A N 1
ATOM 794 C CA . PRO A 1 100 ? -4.544 5.011 -8.625 1.00 98.00 100 PRO A CA 1
ATOM 795 C C . PRO A 1 100 ? -4.670 5.696 -7.261 1.00 98.00 100 PRO A C 1
ATOM 797 O O . PRO A 1 100 ? -4.944 5.048 -6.249 1.00 98.00 100 PRO A O 1
ATOM 800 N N . ILE A 1 101 ? -4.515 7.020 -7.243 1.00 98.44 101 ILE A N 1
ATOM 801 C CA . ILE A 1 101 ? -4.626 7.849 -6.041 1.00 98.44 101 ILE A CA 1
ATOM 802 C C . ILE A 1 101 ? -5.960 8.605 -6.057 1.00 98.44 101 ILE A C 1
ATOM 804 O O . ILE A 1 101 ? -6.151 9.560 -6.810 1.00 98.44 101 ILE A O 1
ATOM 808 N N . ILE A 1 102 ? -6.874 8.233 -5.162 1.00 97.88 102 ILE A N 1
ATOM 809 C CA . ILE A 1 102 ? -8.158 8.913 -4.968 1.00 97.88 102 ILE A CA 1
ATOM 810 C C . ILE A 1 102 ? -8.041 9.933 -3.838 1.00 97.88 102 ILE A C 1
ATOM 812 O O . ILE A 1 102 ? -7.727 9.602 -2.696 1.00 97.88 102 ILE A O 1
ATOM 816 N N . ARG A 1 103 ? -8.316 11.202 -4.142 1.00 96.81 103 ARG A N 1
ATOM 817 C CA . ARG A 1 103 ? -8.216 12.302 -3.174 1.00 96.81 103 ARG A CA 1
ATOM 818 C C . ARG A 1 103 ? -9.521 12.450 -2.402 1.00 96.81 103 ARG A C 1
ATOM 820 O O . ARG A 1 103 ? -10.550 12.799 -2.975 1.00 96.81 103 ARG A O 1
ATOM 827 N N . ILE A 1 104 ? -9.469 12.238 -1.092 1.00 94.69 104 ILE A N 1
ATOM 828 C CA . ILE A 1 104 ? -10.621 12.390 -0.204 1.00 94.69 104 ILE A CA 1
ATOM 829 C C . ILE A 1 104 ? -10.590 13.789 0.417 1.00 94.69 104 ILE A C 1
ATOM 831 O O . ILE A 1 104 ? -9.618 14.186 1.063 1.00 94.69 104 ILE A O 1
ATOM 835 N N . LYS A 1 105 ? -11.686 14.537 0.251 1.00 91.19 105 LYS A N 1
ATOM 836 C CA . LYS A 1 105 ? -11.853 15.869 0.856 1.00 91.19 105 LYS A CA 1
ATOM 837 C C . LYS A 1 105 ? -11.986 15.793 2.381 1.00 91.19 105 LYS A C 1
ATOM 839 O O . LYS A 1 105 ? -11.383 16.593 3.090 1.00 91.19 105 LYS A O 1
ATOM 844 N N . SER A 1 106 ? -12.767 14.836 2.873 1.00 88.25 106 SER A N 1
ATOM 845 C CA . SER A 1 106 ? -13.006 14.593 4.298 1.00 88.25 106 SER A CA 1
ATOM 846 C C . SER A 1 106 ? -13.402 13.138 4.528 1.00 88.25 106 SER A C 1
ATOM 848 O O . SER A 1 106 ? -14.260 12.626 3.809 1.00 88.25 106 SER A O 1
ATOM 850 N N . LEU A 1 107 ? -12.821 12.491 5.538 1.00 87.94 107 LEU A N 1
ATOM 851 C CA . LEU A 1 107 ? -13.222 11.142 5.930 1.00 87.94 107 LEU A CA 1
ATOM 852 C C . LEU A 1 107 ? -14.504 11.167 6.777 1.00 87.94 107 LEU A C 1
ATOM 854 O O . LEU A 1 107 ? -14.619 12.014 7.673 1.00 87.94 107 LEU A O 1
ATOM 858 N N . PRO A 1 108 ? -15.444 10.228 6.557 1.00 86.50 108 PRO A N 1
ATOM 859 C CA . PRO A 1 108 ? -16.544 10.015 7.488 1.00 86.50 108 PRO A CA 1
ATOM 860 C C . PRO A 1 108 ? -15.999 9.569 8.851 1.00 86.50 108 PRO A C 1
ATOM 862 O O . PRO A 1 108 ? -14.953 8.928 8.928 1.00 86.50 108 PRO A O 1
ATOM 865 N N . LYS A 1 109 ? -16.728 9.875 9.933 1.00 84.94 109 LYS A N 1
ATOM 866 C CA . LYS A 1 109 ? -16.302 9.571 11.314 1.00 84.94 109 LYS A CA 1
ATOM 867 C C . LYS A 1 109 ? -15.962 8.093 11.534 1.00 84.94 109 LYS A C 1
ATOM 869 O O . LYS A 1 109 ? -15.074 7.786 12.309 1.00 84.94 109 LYS A O 1
ATOM 874 N N . THR A 1 110 ? -16.636 7.192 10.826 1.00 82.62 110 THR A N 1
ATOM 875 C CA . THR A 1 110 ? -16.422 5.740 10.904 1.00 82.62 110 THR A CA 1
ATOM 876 C C . THR A 1 110 ? -15.104 5.268 10.287 1.00 82.62 110 THR A C 1
ATOM 878 O O . THR A 1 110 ? -14.679 4.158 10.577 1.00 82.62 110 THR A O 1
ATOM 881 N N . LEU A 1 111 ? -14.465 6.085 9.442 1.00 83.12 111 LEU A N 1
ATOM 882 C CA . LEU A 1 111 ? -13.176 5.783 8.810 1.00 83.12 111 LEU A CA 1
ATOM 883 C C . LEU A 1 111 ? -12.009 6.566 9.428 1.00 83.12 111 LEU A C 1
ATOM 885 O O . LEU A 1 111 ? -10.867 6.449 8.975 1.00 83.12 111 LEU A O 1
ATOM 889 N N . GLN A 1 112 ? -12.294 7.387 10.440 1.00 85.56 112 GLN A N 1
ATOM 890 C CA . GLN A 1 112 ? -11.267 8.094 11.193 1.00 85.56 112 GLN A CA 1
ATOM 891 C C . GLN A 1 112 ? -10.492 7.111 12.076 1.00 85.56 112 GLN A C 1
ATOM 893 O O . GLN A 1 112 ? -11.062 6.113 12.512 1.00 85.56 112 GLN A O 1
ATOM 898 N N . PRO A 1 113 ? -9.201 7.374 12.331 1.00 83.75 113 PRO A N 1
ATOM 899 C CA . PRO A 1 113 ? -8.389 6.540 13.210 1.00 83.75 113 PRO A CA 1
ATOM 900 C C . PRO A 1 113 ? -9.049 6.373 14.587 1.00 83.75 113 PRO A C 1
ATOM 902 O O . PRO A 1 113 ? -9.520 7.341 15.184 1.00 83.75 113 PRO A O 1
ATOM 905 N N . GLY A 1 114 ? -9.076 5.133 15.069 1.00 82.62 114 GLY A N 1
ATOM 906 C CA . GLY A 1 114 ? -9.504 4.776 16.416 1.00 82.62 114 GLY A CA 1
ATOM 907 C C . GLY A 1 114 ? -8.440 5.009 17.477 1.00 82.62 114 GLY A C 1
ATOM 908 O O . GLY A 1 114 ? -7.283 5.316 17.178 1.00 82.62 114 GLY A O 1
ATOM 909 N N . ASN A 1 115 ? -8.825 4.783 18.732 1.00 67.88 115 ASN A N 1
ATOM 910 C CA . ASN A 1 115 ? -7.884 4.802 19.843 1.00 67.88 115 ASN A CA 1
ATOM 911 C C . ASN A 1 115 ? -7.203 3.432 19.884 1.00 67.88 115 ASN A C 1
ATOM 913 O O . ASN A 1 115 ? -7.835 2.419 20.174 1.00 67.88 115 ASN A O 1
ATOM 917 N N . GLY A 1 116 ? -5.917 3.396 19.526 1.00 64.06 116 GLY A N 1
ATOM 918 C CA . GLY A 1 116 ? -5.153 2.158 19.370 1.00 64.06 116 GLY A CA 1
ATOM 919 C C . GLY A 1 116 ? -5.381 1.164 20.513 1.00 64.06 116 GLY A C 1
ATOM 920 O O . GLY A 1 116 ? -5.214 1.493 21.684 1.00 64.06 116 GLY A O 1
ATOM 921 N N . THR A 1 117 ? -5.755 -0.064 20.164 1.00 65.56 117 THR A N 1
ATOM 922 C CA . THR A 1 117 ? -5.910 -1.168 21.114 1.00 65.56 117 THR A CA 1
ATOM 923 C C . THR A 1 117 ? -4.689 -2.085 21.102 1.00 65.56 117 THR A C 1
ATOM 925 O O . THR A 1 117 ? -3.897 -2.101 20.156 1.00 65.56 117 THR A O 1
ATOM 928 N N . LEU A 1 118 ? -4.529 -2.866 22.174 1.00 69.12 118 LEU A N 1
ATOM 929 C CA . LEU A 1 118 ? -3.444 -3.842 22.331 1.00 69.12 118 LEU A CA 1
ATOM 930 C C . LEU A 1 118 ? -3.600 -5.082 21.437 1.00 69.12 118 LEU A C 1
ATOM 932 O O . LEU A 1 118 ? -2.782 -5.992 21.541 1.00 69.12 118 LEU A O 1
ATOM 936 N N . ASP A 1 119 ? -4.608 -5.119 20.565 1.00 75.25 119 ASP A N 1
ATOM 937 C CA . ASP A 1 119 ? -4.856 -6.232 19.654 1.00 75.25 119 ASP A CA 1
ATOM 938 C C . ASP A 1 119 ? -3.634 -6.462 18.761 1.00 75.25 119 ASP A C 1
ATOM 940 O O . ASP A 1 119 ? -3.063 -5.524 18.193 1.00 75.25 119 ASP A O 1
ATOM 944 N N . ARG A 1 120 ? -3.201 -7.717 18.656 1.00 76.62 120 ARG A N 1
ATOM 945 C CA . ARG A 1 120 ? -2.057 -8.128 17.839 1.00 76.62 120 ARG A CA 1
ATOM 946 C C . ARG A 1 120 ? -2.468 -9.278 16.943 1.00 76.62 120 ARG A C 1
ATOM 948 O O . ARG A 1 120 ? -3.303 -10.096 17.325 1.00 76.62 120 ARG A O 1
ATOM 955 N N . TYR A 1 121 ? -1.830 -9.346 15.784 1.00 81.12 121 TYR A N 1
ATOM 956 C CA . TYR A 1 121 ? -1.813 -10.567 14.998 1.00 81.12 121 TYR A CA 1
ATOM 957 C C . TYR A 1 121 ? -1.183 -11.684 15.823 1.00 81.12 121 TYR A C 1
ATOM 959 O O . TYR A 1 121 ? -0.167 -11.474 16.493 1.00 81.12 121 TYR A O 1
ATOM 967 N N . GLN A 1 122 ? -1.804 -12.856 15.786 1.00 82.56 122 GLN A N 1
ATOM 968 C CA . GLN A 1 122 ? -1.204 -14.056 16.344 1.00 82.56 122 GLN A CA 1
ATOM 969 C C . GLN A 1 122 ? -0.239 -14.624 15.299 1.00 82.56 122 GLN A C 1
ATOM 971 O O . GLN A 1 122 ? -0.639 -14.779 14.144 1.00 82.56 122 GLN A O 1
ATOM 976 N N . PRO A 1 123 ? 1.033 -14.871 15.654 1.00 85.56 123 PRO A N 1
ATOM 977 C CA . PRO A 1 123 ? 1.982 -15.438 14.710 1.00 85.56 123 PRO A CA 1
ATOM 978 C C . PRO A 1 123 ? 1.546 -16.852 14.319 1.00 85.56 123 PRO A C 1
ATOM 980 O O . PRO A 1 123 ? 1.076 -17.617 15.161 1.00 85.56 123 PRO A O 1
ATOM 983 N N . ILE A 1 124 ? 1.737 -17.190 13.046 1.00 87.94 124 ILE A N 1
ATOM 984 C CA . ILE A 1 124 ? 1.582 -18.552 12.539 1.0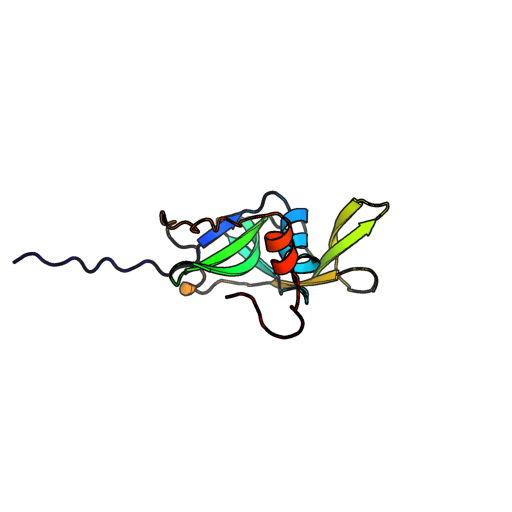0 87.94 124 ILE A CA 1
ATOM 985 C C . ILE A 1 124 ? 2.987 -19.126 12.383 1.00 87.94 124 ILE A C 1
ATOM 987 O O . ILE A 1 124 ? 3.811 -18.572 11.654 1.00 87.94 124 ILE A O 1
ATOM 991 N N . GLU A 1 125 ? 3.261 -20.214 13.091 1.00 91.94 125 GLU A N 1
ATOM 992 C CA . GLU A 1 125 ? 4.494 -20.975 12.929 1.00 91.94 125 GLU A CA 1
ATOM 993 C C . GLU A 1 125 ? 4.322 -21.967 11.777 1.00 91.94 125 GLU A C 1
ATOM 995 O O . GLU A 1 125 ? 3.309 -22.662 11.686 1.00 91.94 125 GLU A O 1
ATOM 1000 N N . LEU A 1 126 ? 5.300 -22.001 10.874 1.00 94.62 126 LEU A N 1
ATOM 1001 C CA . LEU A 1 126 ? 5.320 -22.917 9.740 1.00 94.62 126 LEU A CA 1
ATOM 1002 C C . LEU A 1 126 ? 6.412 -23.957 9.968 1.00 94.62 126 LEU A C 1
ATOM 1004 O O . LEU A 1 126 ? 7.490 -23.623 10.452 1.00 94.62 126 LEU A O 1
ATOM 1008 N N . GLU A 1 127 ? 6.130 -25.200 9.590 1.00 95.62 127 GLU A N 1
ATOM 1009 C CA . GLU A 1 127 ? 7.034 -26.335 9.803 1.00 95.62 127 GLU A CA 1
ATOM 1010 C C . GLU A 1 127 ? 8.370 -26.170 9.062 1.00 95.62 127 GLU A C 1
ATOM 1012 O O . GLU A 1 127 ? 9.428 -26.499 9.594 1.00 95.62 127 GLU A O 1
ATOM 1017 N N . ASP A 1 128 ? 8.338 -25.628 7.841 1.00 93.81 128 ASP A N 1
ATOM 1018 C CA . ASP A 1 128 ? 9.525 -25.440 7.016 1.00 93.81 128 ASP A CA 1
ATOM 1019 C C . ASP A 1 128 ? 9.363 -24.342 5.945 1.00 93.81 128 ASP A C 1
ATOM 1021 O O . ASP A 1 128 ? 8.283 -23.796 5.690 1.00 93.81 128 ASP A O 1
ATOM 1025 N N . LEU A 1 129 ? 10.478 -24.025 5.275 1.00 88.81 129 LEU A N 1
ATOM 1026 C CA . LEU A 1 129 ? 10.517 -23.067 4.166 1.00 88.81 129 LEU A CA 1
ATOM 1027 C C . LEU A 1 129 ? 9.677 -23.529 2.964 1.00 88.81 129 LEU A C 1
ATOM 1029 O O . LEU A 1 129 ? 9.152 -22.698 2.223 1.00 88.81 129 LEU A O 1
ATOM 1033 N N . SER A 1 130 ? 9.532 -24.844 2.770 1.00 91.00 130 SER A N 1
ATOM 1034 C CA . SER A 1 130 ? 8.697 -25.393 1.698 1.00 91.00 130 SER A CA 1
ATOM 1035 C C . SER A 1 130 ? 7.231 -25.007 1.896 1.00 91.00 130 SER A C 1
ATOM 1037 O O . SER A 1 130 ? 6.554 -24.619 0.944 1.00 91.00 130 SER A O 1
ATOM 1039 N N . SER A 1 131 ? 6.750 -25.051 3.136 1.00 91.12 131 SER A N 1
ATOM 1040 C CA . SER A 1 131 ? 5.396 -24.665 3.525 1.00 91.12 131 SER A CA 1
ATOM 1041 C C . SER A 1 131 ? 5.173 -23.164 3.371 1.00 91.12 131 SER A C 1
ATOM 1043 O O . SER A 1 131 ? 4.148 -22.761 2.826 1.00 91.12 131 SER A O 1
ATOM 1045 N N . LEU A 1 132 ? 6.161 -22.339 3.737 1.00 88.19 132 LEU A N 1
ATOM 1046 C CA . LEU A 1 132 ? 6.114 -20.894 3.489 1.00 88.19 132 LEU A CA 1
ATOM 1047 C C . LEU A 1 132 ? 5.985 -20.571 1.993 1.00 88.19 132 LEU A C 1
ATOM 1049 O O . LEU A 1 132 ? 5.171 -19.734 1.611 1.00 88.19 132 LEU A O 1
ATOM 1053 N N . ALA A 1 133 ? 6.746 -21.257 1.138 1.00 85.44 133 ALA A N 1
ATOM 1054 C CA . ALA A 1 133 ? 6.716 -21.026 -0.305 1.00 85.44 133 ALA A CA 1
ATOM 1055 C C . ALA A 1 133 ? 5.361 -21.370 -0.950 1.00 85.44 133 ALA A C 1
ATOM 1057 O O . ALA A 1 133 ? 5.016 -20.795 -1.978 1.00 85.44 133 ALA A O 1
ATOM 1058 N N . LYS A 1 134 ? 4.571 -22.273 -0.352 1.00 86.19 134 LYS A N 1
ATOM 1059 C CA . LYS A 1 134 ? 3.228 -22.627 -0.846 1.00 86.19 134 LYS A CA 1
ATOM 1060 C C . LYS A 1 134 ? 2.188 -21.548 -0.586 1.00 86.19 134 LYS A C 1
ATOM 1062 O O . LYS A 1 134 ? 1.152 -21.583 -1.240 1.00 86.19 134 LYS A O 1
ATOM 1067 N N . LEU A 1 135 ? 2.447 -20.589 0.309 1.00 77.31 135 LEU A N 1
ATOM 1068 C CA . LEU A 1 135 ? 1.515 -19.482 0.524 1.00 77.31 135 LEU A CA 1
ATOM 1069 C C . LEU A 1 135 ? 1.247 -18.706 -0.760 1.00 77.31 135 LEU A C 1
ATOM 1071 O O . LEU A 1 135 ? 0.199 -18.098 -0.844 1.00 77.31 135 LEU A O 1
ATOM 1075 N N . THR A 1 136 ? 2.144 -18.746 -1.748 1.00 67.69 136 THR A N 1
ATOM 1076 C CA . THR A 1 136 ? 1.983 -18.073 -3.043 1.00 67.69 136 THR A CA 1
ATOM 1077 C C . THR A 1 136 ? 1.413 -18.974 -4.149 1.00 67.69 136 THR A C 1
ATOM 1079 O O . THR A 1 136 ? 1.216 -18.509 -5.273 1.00 67.69 136 THR A O 1
ATOM 1082 N N . TRP A 1 137 ? 1.149 -20.256 -3.864 1.00 62.34 137 TRP A N 1
ATOM 1083 C CA . TRP A 1 137 ? 0.710 -21.250 -4.848 1.00 62.34 137 TRP A CA 1
ATOM 1084 C C . TRP A 1 137 ? -0.820 -21.288 -4.974 1.00 62.34 137 TRP A C 1
ATOM 1086 O O . TRP A 1 137 ? -1.526 -21.400 -3.977 1.00 62.34 137 TRP A O 1
ATOM 1096 N N . GLY A 1 138 ? -1.343 -21.240 -6.204 1.00 60.69 138 GLY A N 1
ATOM 1097 C CA . GLY A 1 138 ? -2.785 -21.362 -6.464 1.00 60.69 138 GLY A CA 1
ATOM 1098 C C . GLY A 1 138 ? -3.604 -20.071 -6.307 1.00 60.69 138 GLY A C 1
ATOM 1099 O O . GLY A 1 138 ? -4.831 -20.139 -6.315 1.00 60.69 138 GLY A O 1
ATOM 1100 N N . PHE A 1 139 ? -2.964 -18.896 -6.225 1.00 55.22 139 PHE A N 1
ATOM 1101 C CA . PHE A 1 139 ? -3.616 -17.570 -6.239 1.00 55.22 139 PHE A CA 1
ATOM 1102 C C . PHE A 1 139 ? -4.207 -17.169 -7.604 1.00 55.22 139 PHE A C 1
ATOM 1104 O O . PHE A 1 139 ? -4.111 -16.014 -8.035 1.00 55.22 139 PHE A O 1
ATOM 1111 N N . ASP A 1 140 ? -4.838 -18.115 -8.292 1.00 59.97 140 ASP A N 1
ATOM 1112 C CA . ASP A 1 140 ? -5.615 -17.802 -9.481 1.00 59.97 140 ASP A CA 1
ATOM 1113 C C . ASP A 1 140 ? -7.086 -17.494 -9.174 1.00 59.97 140 ASP A C 1
ATOM 1115 O O . ASP A 1 140 ? -7.647 -16.736 -9.953 1.00 59.97 140 ASP A O 1
ATOM 1119 N N . ASP A 1 141 ? -7.680 -17.896 -8.028 1.00 51.75 141 ASP A N 1
ATOM 1120 C CA . ASP A 1 141 ? -9.129 -17.650 -7.816 1.00 51.75 141 ASP A CA 1
ATOM 1121 C C . ASP A 1 141 ? -9.675 -17.384 -6.386 1.00 51.75 141 ASP A C 1
ATOM 1123 O O . ASP A 1 141 ? -10.859 -17.063 -6.272 1.00 51.75 141 ASP A O 1
ATOM 1127 N N . VAL A 1 142 ? -8.908 -17.431 -5.279 1.00 46.09 142 VAL A N 1
ATOM 1128 C CA . VAL A 1 142 ? -9.469 -17.086 -3.941 1.00 46.09 142 VAL A CA 1
ATOM 1129 C C . VAL A 1 142 ? -8.449 -16.368 -3.037 1.00 46.09 142 VAL A C 1
ATOM 1131 O O . VAL A 1 142 ? -7.325 -16.855 -2.911 1.00 46.09 142 VAL A O 1
ATOM 1134 N N . PRO A 1 143 ? -8.791 -15.227 -2.395 1.00 49.91 143 PRO A N 1
ATOM 1135 C CA . PRO A 1 143 ? -7.906 -14.574 -1.430 1.00 49.91 143 PRO A CA 1
ATOM 1136 C C . PRO A 1 143 ? -7.737 -15.423 -0.162 1.00 49.91 143 PRO A C 1
ATOM 1138 O O . PRO A 1 143 ? -8.667 -16.103 0.274 1.00 49.91 143 PRO A O 1
ATOM 1141 N N . PHE A 1 144 ? -6.541 -15.360 0.424 1.00 40.78 144 PHE A N 1
ATOM 1142 C CA . PHE A 1 144 ? -6.231 -15.962 1.721 1.00 40.78 144 PHE A CA 1
ATOM 1143 C C . PHE A 1 144 ? -7.091 -15.295 2.820 1.00 40.78 144 PHE A C 1
ATOM 1145 O O . PHE A 1 144 ? -7.223 -14.067 2.778 1.00 40.78 144 PHE A O 1
ATOM 1152 N N . PRO A 1 145 ? -7.721 -16.073 3.724 1.00 49.25 145 PRO A N 1
ATOM 1153 C CA . PRO A 1 145 ? -8.623 -15.560 4.758 1.00 49.25 145 PRO A CA 1
ATOM 1154 C C . PRO A 1 145 ? -7.920 -14.765 5.862 1.00 49.25 145 PRO A C 1
ATOM 1156 O O . PRO A 1 145 ? -6.718 -15.011 6.114 1.00 49.25 145 PRO A O 1
#